Protein AF-C3NJE9-F1 (afdb_monomer_lite)

Sequence (88 aa):
MHTIQVKGLFKRNPVPFGSNLNNLIAEFYVIVLLNELKSEPWAFVLKKENIIEKLVKRDKNRKVSYWLNDRKFLSEFKDKWDIIGYGY

Foldseek 3Di:
DAFEAEAEDEDLDWGWPFQDLVVLPHQKYWYWYDYPVDPDIWIFIDGSVLQVVQWDWDADPNGITTTRNDPVSRVVRTPVCCVVHDDD

pLDDT: mean 91.72, std 6.88, range [59.69, 98.0]

Organism: Saccharolobus islandicus (strain Y.N.15.51 / Yellowstone #2) (NCBI:txid419942)

Secondary structure (DSSP, 8-state):
---EEEEEEETTPPEE--S-GGG---SEEEEEEE-TTSSSPEEEEEEHHHHHHHPEEEEETTEEEEEE--HHHHHHTBT-GGGT----

Radius of gyration: 13.58 Å; chains: 1; bounding box: 34×41×21 Å

Structure (mmCIF, N/CA/C/O backbone):
data_AF-C3NJE9-F1
#
_entry.id   AF-C3NJE9-F1
#
loop_
_atom_site.group_PDB
_atom_site.id
_atom_site.type_symbol
_atom_site.label_atom_id
_atom_site.label_alt_id
_atom_site.label_comp_id
_atom_site.label_asym_id
_atom_site.label_entity_id
_atom_site.label_seq_id
_atom_site.pdbx_PDB_ins_code
_atom_site.Cartn_x
_atom_site.Cartn_y
_atom_site.Cartn_z
_atom_site.occupancy
_atom_site.B_iso_or_equiv
_atom_site.auth_seq_id
_atom_site.auth_comp_id
_atom_site.auth_asym_id
_atom_site.auth_atom_id
_atom_site.pdbx_PDB_model_num
ATOM 1 N N . MET A 1 1 ? -20.739 -6.809 4.047 1.00 78.62 1 MET A N 1
ATOM 2 C CA . MET A 1 1 ? -20.076 -7.008 2.740 1.00 78.62 1 MET A CA 1
ATOM 3 C C . MET A 1 1 ? -18.752 -6.273 2.802 1.00 78.62 1 MET A C 1
ATOM 5 O O . MET A 1 1 ? -18.781 -5.079 3.062 1.00 78.62 1 MET A O 1
ATOM 9 N N . HIS A 1 2 ? -17.632 -6.977 2.645 1.00 90.00 2 HIS A N 1
ATOM 10 C CA . HIS A 1 2 ? -16.290 -6.385 2.692 1.00 90.00 2 HIS A CA 1
ATOM 11 C C . HIS A 1 2 ? -15.817 -6.027 1.281 1.00 90.00 2 HIS A C 1
ATOM 13 O O . HIS A 1 2 ? -16.190 -6.696 0.315 1.00 90.00 2 HIS A O 1
ATOM 19 N N . THR A 1 3 ? -15.003 -4.980 1.152 1.00 96.06 3 THR A N 1
ATOM 20 C CA . THR A 1 3 ? -14.446 -4.533 -0.133 1.00 96.06 3 THR A CA 1
ATOM 21 C C . THR A 1 3 ? -12.928 -4.657 -0.136 1.00 96.06 3 THR A C 1
ATOM 23 O O . THR A 1 3 ? -12.248 -4.264 0.812 1.00 96.06 3 THR A O 1
ATOM 26 N N . ILE A 1 4 ? -12.387 -5.197 -1.229 1.00 96.31 4 ILE A N 1
ATOM 27 C CA . ILE A 1 4 ? -10.949 -5.387 -1.424 1.00 96.31 4 ILE A CA 1
ATOM 28 C C . ILE A 1 4 ? -10.539 -4.674 -2.710 1.00 96.31 4 ILE A C 1
ATOM 30 O O . ILE A 1 4 ? -11.146 -4.880 -3.760 1.00 96.31 4 ILE A O 1
ATOM 34 N N . GLN A 1 5 ? -9.476 -3.874 -2.646 1.00 96.81 5 GLN A N 1
ATOM 35 C CA . GLN A 1 5 ? -8.819 -3.329 -3.829 1.00 96.81 5 GLN A CA 1
ATOM 36 C C . GLN A 1 5 ? -7.443 -3.965 -4.027 1.00 96.81 5 GLN A C 1
ATOM 38 O O . GLN A 1 5 ? -6.575 -3.897 -3.160 1.00 96.81 5 GLN A O 1
ATOM 43 N N . VAL A 1 6 ? -7.210 -4.519 -5.216 1.00 96.38 6 VAL A N 1
ATOM 44 C CA . VAL A 1 6 ? -5.917 -5.106 -5.587 1.00 96.38 6 VAL A CA 1
ATOM 45 C C . VAL A 1 6 ? -5.110 -4.116 -6.430 1.00 96.38 6 VAL A C 1
ATOM 47 O O . VAL A 1 6 ? -5.641 -3.474 -7.338 1.00 96.38 6 VAL A O 1
ATOM 50 N N . LYS A 1 7 ? -3.814 -3.978 -6.139 1.00 94.62 7 LYS A N 1
ATOM 51 C CA . LYS A 1 7 ? -2.859 -3.185 -6.926 1.00 94.62 7 LYS A CA 1
ATOM 52 C C . LYS A 1 7 ? -1.663 -4.049 -7.304 1.00 94.62 7 LYS A C 1
ATOM 54 O O . LYS A 1 7 ? -0.864 -4.410 -6.446 1.00 94.62 7 LYS A O 1
ATOM 59 N N . GLY A 1 8 ? -1.528 -4.343 -8.594 1.00 93.25 8 GLY A N 1
ATOM 60 C CA . GLY A 1 8 ? -0.341 -4.988 -9.144 1.00 93.25 8 GLY A CA 1
ATOM 61 C C . GLY A 1 8 ? 0.777 -3.975 -9.367 1.00 93.25 8 GLY A C 1
ATOM 62 O O . GLY A 1 8 ? 0.558 -2.908 -9.941 1.00 93.25 8 GLY A O 1
ATOM 63 N N . LEU A 1 9 ? 1.978 -4.309 -8.916 1.00 91.56 9 LEU A N 1
ATOM 64 C CA . LEU A 1 9 ? 3.187 -3.534 -9.127 1.00 91.56 9 LEU A CA 1
ATOM 65 C C . LEU A 1 9 ? 4.269 -4.412 -9.716 1.00 91.56 9 LEU A C 1
ATOM 67 O O . LEU A 1 9 ? 4.473 -5.557 -9.318 1.00 91.56 9 LEU A O 1
ATOM 71 N N . PHE A 1 10 ? 5.010 -3.811 -10.628 1.00 83.69 10 PHE A N 1
ATOM 72 C CA . PHE A 1 10 ? 6.204 -4.400 -11.189 1.00 83.69 10 PHE A CA 1
ATOM 73 C C . PHE A 1 10 ? 7.435 -3.758 -10.555 1.00 83.69 10 PHE A C 1
ATOM 75 O O . PHE A 1 10 ? 7.442 -2.541 -10.331 1.00 83.69 10 PHE A O 1
ATOM 82 N N . LYS A 1 11 ? 8.479 -4.555 -10.286 1.00 80.06 11 LYS A N 1
ATOM 83 C CA . LYS A 1 11 ? 9.714 -4.105 -9.610 1.00 80.06 11 LYS A CA 1
ATOM 84 C C . LYS A 1 11 ? 9.415 -3.463 -8.253 1.00 80.06 11 LYS A C 1
ATOM 86 O O . LYS A 1 11 ? 8.314 -3.545 -7.733 1.00 80.06 11 LYS A O 1
ATOM 91 N N . ARG A 1 12 ? 10.399 -2.822 -7.620 1.00 81.25 12 ARG A N 1
ATOM 92 C CA . ARG A 1 12 ? 10.242 -2.188 -6.296 1.00 81.25 12 ARG A CA 1
ATOM 93 C C . ARG A 1 12 ? 9.635 -0.779 -6.356 1.00 81.25 12 ARG A C 1
ATOM 95 O O . ARG A 1 12 ? 10.009 0.078 -5.561 1.00 81.25 12 ARG A O 1
ATOM 102 N N . ASN A 1 13 ? 8.724 -0.543 -7.297 1.00 85.88 13 ASN A N 1
ATOM 103 C CA . ASN A 1 13 ? 8.134 0.773 -7.511 1.00 85.88 13 ASN A CA 1
ATOM 104 C C . ASN A 1 13 ? 7.250 1.202 -6.325 1.00 85.88 13 ASN A C 1
ATOM 106 O O . ASN A 1 13 ? 6.642 0.344 -5.677 1.00 85.88 13 ASN A O 1
ATOM 110 N N . PRO A 1 14 ? 7.157 2.512 -6.037 1.00 91.62 14 PRO A N 1
ATOM 111 C CA . PRO A 1 14 ? 6.200 3.011 -5.063 1.00 91.62 14 PRO A CA 1
ATOM 112 C C . PRO A 1 14 ? 4.757 2.809 -5.535 1.00 91.62 14 PRO A C 1
ATOM 114 O O . PRO A 1 14 ? 4.476 2.832 -6.734 1.00 91.62 14 PRO A O 1
ATOM 117 N N . VAL A 1 15 ? 3.835 2.624 -4.592 1.00 94.44 15 VAL A N 1
ATOM 118 C CA . VAL A 1 15 ? 2.443 2.270 -4.894 1.00 94.44 15 VAL A CA 1
ATOM 119 C C . VAL A 1 15 ? 1.628 3.546 -5.121 1.00 94.44 15 VAL A C 1
ATOM 121 O O . VAL A 1 15 ? 1.530 4.357 -4.198 1.00 94.44 15 VAL A O 1
ATOM 124 N N . PRO A 1 16 ? 1.016 3.755 -6.301 1.00 94.62 16 PRO A N 1
ATOM 125 C CA . PRO A 1 16 ? 0.210 4.941 -6.557 1.00 94.62 16 PRO A CA 1
ATOM 126 C C . PRO A 1 16 ? -1.194 4.812 -5.958 1.00 94.62 16 PRO A C 1
ATOM 128 O O . PRO A 1 16 ? -1.905 3.827 -6.192 1.00 94.62 16 PRO A O 1
ATOM 131 N N . PHE A 1 17 ? -1.640 5.866 -5.277 1.00 94.94 17 PHE A N 1
ATOM 132 C CA . PHE A 1 17 ? -3.002 6.021 -4.753 1.00 94.94 17 PHE A CA 1
ATOM 133 C C . PHE A 1 17 ? -3.766 7.195 -5.387 1.00 94.94 17 PHE A C 1
ATOM 135 O O . PHE A 1 17 ? -4.844 7.566 -4.937 1.00 94.94 17 PHE A O 1
ATOM 142 N N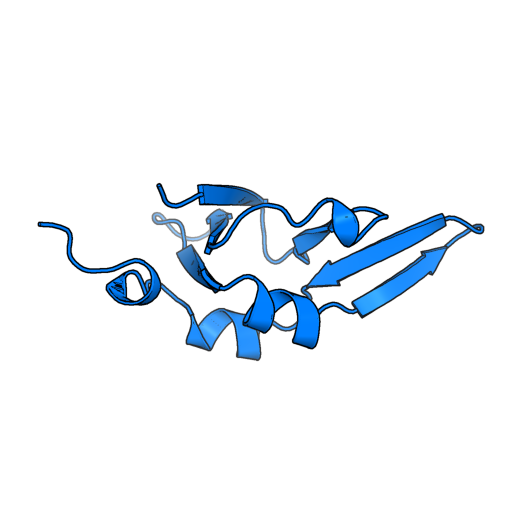 . GLY A 1 18 ? -3.254 7.723 -6.503 1.00 93.19 18 GLY A N 1
ATOM 143 C CA . GLY A 1 18 ? -3.937 8.737 -7.307 1.00 93.19 18 GLY A CA 1
ATOM 144 C C . GLY A 1 18 ? -3.842 10.138 -6.708 1.00 93.19 18 GLY A C 1
ATOM 145 O O . GLY A 1 18 ? -2.960 10.418 -5.904 1.00 93.19 18 GLY A O 1
ATOM 146 N N . SER A 1 19 ? -4.719 11.038 -7.146 1.00 93.31 19 SER A N 1
ATOM 147 C CA . SER A 1 19 ? -4.725 12.457 -6.758 1.00 93.31 19 SER A CA 1
ATOM 148 C C . SER A 1 19 ? -5.772 12.812 -5.701 1.00 93.31 19 SER A C 1
ATOM 150 O O . SER A 1 19 ? -5.751 13.927 -5.189 1.00 93.31 19 SER A O 1
ATOM 152 N N . ASN A 1 20 ? -6.681 11.889 -5.370 1.00 91.69 20 ASN A N 1
ATOM 153 C CA . ASN A 1 20 ? -7.794 12.124 -4.454 1.00 91.69 20 ASN A CA 1
ATOM 154 C C . ASN A 1 20 ? -7.939 10.959 -3.468 1.00 91.69 20 ASN A C 1
ATOM 156 O O . ASN A 1 20 ? -8.258 9.840 -3.869 1.00 91.69 20 ASN A O 1
ATOM 160 N N . LEU A 1 21 ? -7.743 11.238 -2.178 1.00 90.12 21 LEU A N 1
ATOM 161 C CA . LEU A 1 21 ? -7.862 10.245 -1.107 1.00 90.12 21 LEU A CA 1
ATOM 162 C C . LEU A 1 21 ? -9.309 9.801 -0.855 1.00 90.12 21 LEU A C 1
ATOM 164 O O . LEU A 1 21 ? -9.517 8.700 -0.352 1.00 90.12 21 LEU A O 1
ATOM 168 N N . ASN A 1 22 ? -10.311 10.585 -1.266 1.00 88.56 22 ASN A N 1
ATOM 169 C CA . ASN A 1 22 ? -11.721 10.187 -1.161 1.00 88.56 22 ASN A CA 1
ATOM 170 C C . ASN A 1 22 ? -12.048 8.971 -2.042 1.00 88.56 22 ASN A C 1
ATOM 172 O O . ASN A 1 22 ? -13.031 8.281 -1.795 1.00 88.56 22 ASN A O 1
ATOM 176 N N . ASN A 1 23 ? -11.197 8.663 -3.027 1.00 88.00 23 ASN A N 1
ATOM 177 C CA . ASN A 1 23 ? -11.345 7.485 -3.879 1.00 88.00 23 ASN A CA 1
ATOM 178 C C . ASN A 1 23 ? -10.858 6.190 -3.201 1.00 88.00 23 ASN A C 1
ATOM 180 O O . ASN A 1 23 ? -10.961 5.117 -3.794 1.00 88.00 23 ASN A O 1
ATOM 184 N N . LEU A 1 24 ? -10.329 6.264 -1.973 1.00 92.38 24 LEU A N 1
ATOM 185 C CA . LEU A 1 24 ? -9.955 5.098 -1.173 1.00 92.38 24 LEU A CA 1
ATOM 186 C C . LEU A 1 24 ? -11.205 4.456 -0.557 1.00 92.38 24 LEU A C 1
ATOM 188 O O . LEU A 1 24 ? -11.478 4.614 0.633 1.00 92.38 24 LEU A O 1
ATOM 192 N N . ILE A 1 25 ? -11.992 3.762 -1.375 1.00 92.94 25 ILE A N 1
ATOM 193 C CA . ILE A 1 25 ? -13.297 3.214 -0.970 1.00 92.94 25 ILE A CA 1
ATOM 194 C C . ILE A 1 25 ? -13.226 1.790 -0.411 1.00 92.94 25 ILE A C 1
ATOM 196 O O . ILE A 1 25 ? -14.166 1.352 0.246 1.00 92.94 25 ILE A O 1
ATOM 200 N N . ALA A 1 26 ? -12.137 1.065 -0.679 1.00 96.50 26 ALA A N 1
ATOM 201 C CA . ALA A 1 26 ? -11.979 -0.295 -0.189 1.00 96.50 26 ALA A CA 1
ATOM 202 C C . ALA A 1 26 ? -11.605 -0.317 1.299 1.00 96.50 26 ALA A C 1
ATOM 204 O O . ALA A 1 26 ? -10.856 0.546 1.761 1.00 96.50 26 ALA A O 1
ATOM 205 N N . GLU A 1 27 ? -12.112 -1.312 2.021 1.00 96.75 27 GLU A N 1
ATOM 206 C CA . GLU A 1 27 ? -11.738 -1.603 3.409 1.00 96.75 27 GLU A CA 1
ATOM 207 C C . GLU A 1 27 ? -10.329 -2.200 3.477 1.00 96.75 27 GLU A C 1
ATOM 209 O O . GLU A 1 27 ? -9.490 -1.768 4.272 1.00 96.75 27 GLU A O 1
ATOM 214 N N . PHE A 1 28 ? -10.046 -3.133 2.567 1.00 97.56 28 PHE A N 1
ATOM 215 C CA . PHE A 1 28 ? -8.765 -3.815 2.464 1.00 97.56 28 PHE A CA 1
ATOM 216 C C . PHE A 1 28 ? -8.073 -3.521 1.141 1.00 97.56 28 PHE A C 1
ATOM 218 O O . PHE A 1 28 ? -8.701 -3.352 0.092 1.00 97.56 28 PHE A O 1
ATOM 225 N N . TYR A 1 29 ? -6.748 -3.539 1.179 1.00 97.56 29 TYR A N 1
ATOM 226 C CA . TYR A 1 29 ? -5.907 -3.404 0.005 1.00 97.56 29 TYR A CA 1
ATOM 227 C C . TYR A 1 29 ? -4.911 -4.547 -0.056 1.00 97.56 29 TYR A C 1
ATOM 229 O O . TYR A 1 29 ? -4.216 -4.831 0.919 1.00 97.56 29 TYR A O 1
ATOM 237 N N . VAL A 1 30 ? -4.808 -5.154 -1.234 1.00 97.62 30 VAL A N 1
ATOM 238 C CA . VAL A 1 30 ? -3.805 -6.172 -1.538 1.00 97.62 30 VAL A CA 1
ATOM 239 C C . VAL A 1 30 ? -2.846 -5.603 -2.571 1.00 97.62 30 VAL A C 1
ATOM 241 O O . VAL A 1 30 ? -3.210 -5.359 -3.722 1.00 97.62 30 VAL A O 1
ATOM 244 N N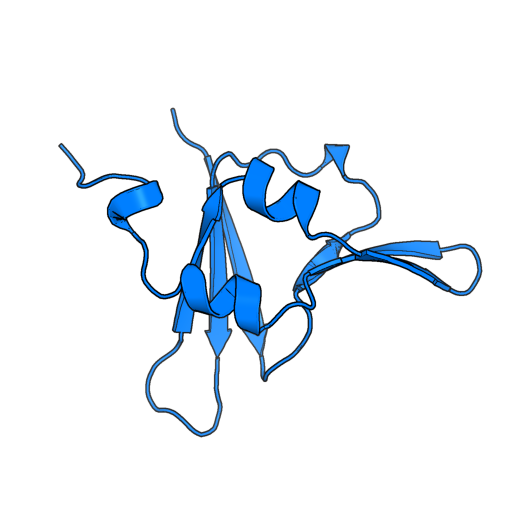 . ILE A 1 31 ? -1.607 -5.367 -2.162 1.00 96.44 31 ILE A N 1
ATOM 245 C CA . ILE A 1 31 ? -0.540 -4.930 -3.059 1.00 96.44 31 ILE A CA 1
ATOM 246 C C . ILE A 1 31 ? 0.235 -6.173 -3.480 1.00 96.44 31 ILE A C 1
ATOM 248 O O . ILE A 1 31 ? 0.823 -6.848 -2.640 1.00 96.44 31 ILE A O 1
ATOM 252 N N . VAL A 1 32 ? 0.250 -6.461 -4.778 1.00 95.44 32 VAL A N 1
ATOM 253 C CA . VAL A 1 32 ? 0.960 -7.608 -5.349 1.00 95.44 32 VAL A CA 1
ATOM 254 C C . VAL A 1 32 ? 2.206 -7.107 -6.057 1.00 95.44 32 VAL A C 1
ATOM 256 O O . VAL A 1 32 ? 2.122 -6.322 -6.998 1.00 95.44 32 VAL A O 1
ATOM 259 N N . LEU A 1 33 ? 3.370 -7.558 -5.606 1.00 92.06 33 LEU A N 1
ATOM 260 C CA . LEU A 1 33 ? 4.660 -7.196 -6.167 1.00 92.06 33 LEU A CA 1
ATOM 261 C C . LEU A 1 33 ? 5.211 -8.338 -7.016 1.00 92.06 33 LEU A C 1
ATOM 263 O O . LEU A 1 33 ? 5.628 -9.370 -6.488 1.00 92.06 33 LEU A O 1
ATOM 267 N N . LEU A 1 34 ? 5.274 -8.111 -8.323 1.00 87.75 34 LEU A N 1
ATOM 268 C CA . LEU A 1 34 ? 5.949 -8.990 -9.267 1.00 87.75 34 LEU A CA 1
ATOM 269 C C . LEU A 1 34 ? 7.447 -8.670 -9.263 1.00 87.75 34 LEU A C 1
ATOM 271 O O . LEU A 1 34 ? 7.865 -7.538 -9.538 1.00 87.75 34 LEU A O 1
ATOM 275 N N . ASN A 1 35 ? 8.258 -9.668 -8.925 1.00 76.94 35 ASN A N 1
ATOM 276 C CA . ASN A 1 35 ? 9.710 -9.567 -8.917 1.00 76.94 35 ASN A CA 1
ATOM 277 C C . ASN A 1 35 ? 10.284 -10.453 -10.026 1.00 76.94 35 ASN A C 1
ATOM 279 O O . ASN A 1 35 ? 10.216 -11.666 -9.911 1.00 76.94 35 ASN A O 1
ATOM 283 N N . GLU A 1 36 ? 10.893 -9.854 -11.052 1.00 72.88 36 GLU A N 1
ATOM 284 C CA . GLU A 1 36 ? 11.502 -10.573 -12.190 1.00 72.88 36 GLU A CA 1
ATOM 285 C C . GLU A 1 36 ? 12.565 -11.602 -11.771 1.00 72.88 36 GLU A C 1
ATOM 287 O O . GLU A 1 36 ? 12.829 -12.549 -12.502 1.00 72.88 36 GLU A O 1
ATOM 292 N N . LEU A 1 37 ? 13.180 -11.426 -10.596 1.00 74.50 37 LEU A N 1
ATOM 293 C CA . LEU A 1 37 ? 14.230 -12.308 -10.080 1.00 74.50 37 LEU A CA 1
ATOM 294 C C . LEU A 1 37 ? 13.704 -13.421 -9.164 1.00 74.50 37 LEU A C 1
ATOM 296 O O . LEU A 1 37 ? 14.494 -14.230 -8.681 1.00 74.50 37 LEU A O 1
ATOM 300 N N . LYS A 1 38 ? 12.405 -13.440 -8.846 1.00 71.00 38 LYS A N 1
ATOM 301 C CA . LYS A 1 38 ? 11.799 -14.485 -8.014 1.00 71.00 38 LYS A CA 1
ATOM 302 C C . LYS A 1 38 ? 10.676 -15.172 -8.775 1.00 71.00 38 LYS A C 1
ATOM 304 O O . LYS A 1 38 ? 9.908 -14.523 -9.469 1.00 71.00 38 LYS A O 1
ATOM 309 N N . SER A 1 39 ? 10.563 -16.483 -8.590 1.00 76.25 39 SER A N 1
ATOM 310 C CA . SER A 1 39 ? 9.483 -17.289 -9.165 1.00 76.25 39 SER A CA 1
ATOM 311 C C . SER A 1 39 ? 8.104 -16.921 -8.611 1.00 76.25 39 SER A C 1
ATOM 313 O O . SER A 1 39 ? 7.104 -17.154 -9.281 1.00 76.25 39 SER A O 1
ATOM 315 N N . GLU A 1 40 ? 8.041 -16.332 -7.412 1.00 84.69 40 GLU A N 1
ATOM 316 C CA . GLU A 1 40 ? 6.789 -16.080 -6.696 1.00 84.69 40 GLU A CA 1
ATOM 317 C C . GLU A 1 40 ? 6.566 -14.589 -6.382 1.00 84.69 40 GLU A C 1
ATOM 319 O O . GLU A 1 40 ? 7.499 -13.899 -5.938 1.00 84.69 40 GLU A O 1
ATOM 324 N N . PRO A 1 41 ? 5.330 -14.080 -6.576 1.00 89.56 41 PRO A N 1
ATOM 325 C CA . PRO A 1 41 ? 4.963 -12.718 -6.207 1.00 89.56 41 PRO A CA 1
ATOM 326 C C . PRO A 1 41 ? 4.937 -12.536 -4.686 1.00 89.56 41 PRO A C 1
ATOM 328 O O . PRO A 1 41 ? 4.726 -13.479 -3.931 1.00 89.56 41 PRO A O 1
ATOM 331 N N . TRP A 1 42 ? 5.104 -11.297 -4.221 1.00 92.19 42 TRP A N 1
ATOM 332 C CA . TRP A 1 42 ? 4.841 -10.949 -2.819 1.00 92.19 42 TRP A CA 1
ATOM 333 C C . TRP A 1 42 ? 3.502 -10.242 -2.692 1.00 92.19 42 TRP A C 1
ATOM 335 O O . TRP A 1 42 ? 3.279 -9.246 -3.381 1.00 92.19 42 TRP A O 1
ATOM 345 N N . ALA A 1 43 ? 2.647 -10.722 -1.794 1.00 94.69 43 ALA A N 1
ATOM 346 C CA . ALA A 1 43 ? 1.411 -10.050 -1.434 1.00 94.69 43 ALA A CA 1
ATOM 347 C C . ALA A 1 43 ? 1.589 -9.287 -0.117 1.00 94.69 43 ALA A C 1
ATOM 349 O O . ALA A 1 43 ? 2.198 -9.779 0.833 1.00 94.69 43 ALA A O 1
ATOM 350 N N . PHE A 1 44 ? 1.045 -8.076 -0.064 1.00 96.75 44 PHE A N 1
ATOM 351 C CA . PHE A 1 44 ? 0.963 -7.269 1.147 1.00 96.75 44 PHE A CA 1
ATOM 352 C C . PHE A 1 44 ? -0.495 -6.909 1.386 1.00 96.75 44 PHE A C 1
ATOM 354 O O . PHE A 1 44 ? -1.131 -6.338 0.498 1.00 96.75 44 PHE A O 1
ATOM 361 N N . VAL A 1 45 ? -1.013 -7.248 2.563 1.00 98.00 45 VAL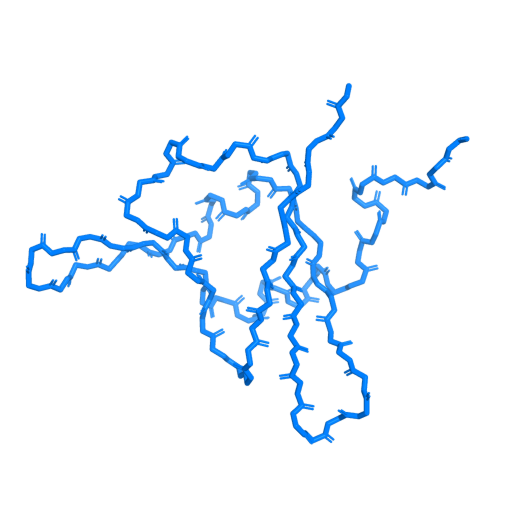 A N 1
ATOM 362 C CA . VAL A 1 45 ? -2.428 -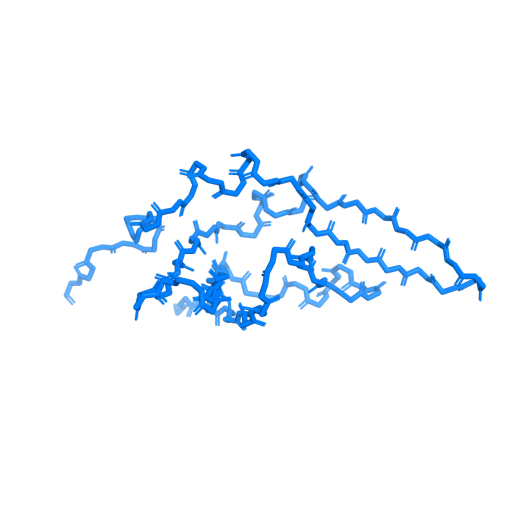7.087 2.916 1.00 98.00 45 VAL A CA 1
ATOM 363 C C . VAL A 1 45 ? -2.539 -6.006 3.980 1.00 98.00 45 VAL A C 1
ATOM 365 O O . VAL A 1 45 ? -1.919 -6.121 5.028 1.00 98.00 45 VAL A O 1
ATOM 368 N N . LEU A 1 46 ? -3.287 -4.936 3.715 1.00 97.50 46 LEU A N 1
ATOM 369 C CA . LEU A 1 46 ? -3.406 -3.792 4.624 1.00 97.50 46 LEU A CA 1
ATOM 370 C C . LEU A 1 46 ? -4.855 -3.336 4.753 1.00 97.50 46 LEU A C 1
ATOM 372 O O . LEU A 1 46 ? -5.635 -3.466 3.805 1.00 97.50 46 LEU A O 1
ATOM 376 N N . LYS A 1 47 ? -5.188 -2.714 5.889 1.00 97.38 47 LYS A N 1
ATOM 377 C CA . LYS A 1 47 ? -6.420 -1.932 6.012 1.00 97.38 47 LYS A CA 1
ATOM 378 C C . LYS A 1 47 ? -6.230 -0.525 5.452 1.00 97.38 47 LYS A C 1
ATOM 380 O O . LYS A 1 47 ? -5.109 -0.007 5.374 1.00 97.38 47 LYS A O 1
ATOM 385 N N . LYS A 1 48 ? -7.339 0.111 5.080 1.00 96.25 48 LYS A N 1
ATOM 386 C CA . LYS A 1 48 ? -7.372 1.496 4.598 1.00 96.25 48 LYS A CA 1
ATOM 387 C C . LYS A 1 48 ? -6.650 2.467 5.539 1.00 96.25 48 LYS A C 1
ATOM 389 O O . LYS A 1 48 ? -5.929 3.343 5.062 1.00 96.25 48 LYS A O 1
ATOM 394 N N . GLU A 1 49 ? -6.806 2.306 6.850 1.00 95.62 49 GLU A N 1
ATOM 395 C CA . GLU A 1 49 ? -6.239 3.207 7.860 1.00 95.62 49 GLU A CA 1
ATOM 396 C C . GLU A 1 49 ? -4.708 3.158 7.835 1.00 95.62 49 GLU A C 1
ATOM 398 O O . GLU A 1 49 ? -4.054 4.198 7.764 1.00 95.62 49 GLU A O 1
ATOM 403 N N . ASN A 1 50 ? -4.139 1.948 7.756 1.00 95.50 50 ASN A N 1
ATOM 404 C CA . ASN A 1 50 ? -2.691 1.748 7.669 1.00 95.50 50 ASN A CA 1
ATOM 405 C C . ASN A 1 50 ? -2.098 2.425 6.426 1.00 95.50 50 ASN A C 1
ATOM 407 O O . ASN A 1 50 ? -0.977 2.931 6.456 1.00 95.50 50 ASN A O 1
ATOM 411 N N . ILE A 1 51 ? -2.846 2.432 5.318 1.00 94.88 51 ILE A N 1
ATOM 412 C CA . ILE A 1 51 ? -2.419 3.095 4.087 1.00 94.88 51 ILE A CA 1
ATOM 413 C C . ILE A 1 51 ? -2.418 4.605 4.268 1.00 94.88 51 ILE A C 1
ATOM 415 O O . ILE A 1 51 ? -1.391 5.225 4.005 1.00 94.88 51 ILE A O 1
ATOM 419 N N . ILE A 1 52 ? -3.536 5.191 4.710 1.00 94.50 52 ILE A N 1
ATOM 420 C CA . ILE A 1 52 ? -3.702 6.650 4.803 1.00 94.50 52 ILE A CA 1
ATOM 421 C C . ILE A 1 52 ? -2.589 7.280 5.647 1.00 94.50 52 ILE A C 1
ATOM 423 O O . ILE A 1 52 ? -2.014 8.284 5.228 1.00 94.50 52 ILE A O 1
ATOM 427 N N . GLU A 1 53 ? -2.228 6.657 6.769 1.00 94.25 53 GLU A N 1
ATOM 428 C CA . GLU A 1 53 ? -1.160 7.123 7.665 1.00 94.25 53 GLU A CA 1
ATOM 429 C C . GLU A 1 53 ? 0.230 7.174 7.012 1.00 94.25 53 GLU A C 1
ATOM 431 O O . GLU A 1 53 ? 1.099 7.931 7.447 1.00 94.25 53 GLU A O 1
ATOM 436 N N . LYS A 1 54 ? 0.465 6.368 5.971 1.00 95.94 54 LYS A N 1
ATOM 437 C CA . LYS A 1 54 ? 1.776 6.216 5.320 1.00 95.94 54 LYS A CA 1
ATOM 438 C C . LYS A 1 54 ? 1.842 6.808 3.915 1.00 95.94 54 LYS A C 1
ATOM 440 O O . LYS A 1 54 ? 2.883 6.704 3.258 1.00 95.94 54 LYS A O 1
ATOM 445 N N . LEU A 1 55 ? 0.767 7.435 3.436 1.00 95.69 55 LEU A N 1
ATOM 446 C CA . LEU A 1 55 ? 0.769 8.093 2.134 1.00 95.69 55 LEU A CA 1
ATOM 447 C C . LEU A 1 55 ? 1.617 9.362 2.147 1.00 95.69 55 LEU A C 1
ATOM 449 O O . LEU A 1 55 ? 1.452 10.261 2.965 1.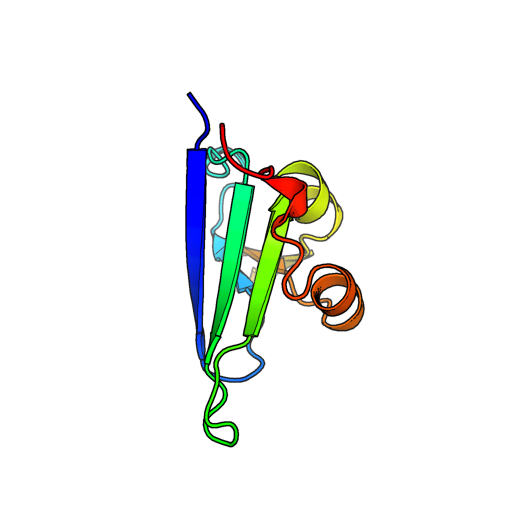00 95.69 55 LEU A O 1
ATOM 453 N N . VAL A 1 56 ? 2.480 9.469 1.144 1.00 95.44 56 VAL A N 1
ATOM 454 C CA . VAL A 1 56 ? 3.283 10.656 0.876 1.00 95.44 56 VAL A CA 1
ATOM 455 C C . VAL A 1 56 ? 2.630 11.448 -0.249 1.00 95.44 56 VAL A C 1
ATOM 457 O O . VAL A 1 56 ? 2.467 10.946 -1.366 1.00 95.44 56 VAL A O 1
ATOM 460 N N . LYS A 1 57 ? 2.291 12.710 0.030 1.00 95.31 57 LYS A N 1
ATOM 461 C CA . LYS A 1 57 ? 1.849 13.675 -0.982 1.00 95.31 57 LYS A CA 1
ATOM 462 C C . LYS A 1 57 ? 3.049 14.128 -1.817 1.00 95.31 57 LYS A C 1
ATOM 464 O O . LYS A 1 57 ? 4.066 14.553 -1.279 1.00 95.31 57 LYS A O 1
ATOM 469 N N . ARG A 1 58 ? 2.917 14.080 -3.139 1.00 93.50 58 ARG A N 1
ATOM 470 C CA . ARG A 1 58 ? 3.860 14.649 -4.109 1.00 93.50 58 ARG A CA 1
ATOM 471 C C . ARG A 1 58 ? 3.149 15.677 -4.971 1.00 93.50 58 ARG A C 1
ATOM 473 O O . ARG A 1 58 ? 2.098 15.377 -5.533 1.00 93.50 58 ARG A O 1
ATOM 480 N N . ASP A 1 59 ? 3.751 16.853 -5.099 1.00 93.50 59 ASP A N 1
ATOM 481 C CA . ASP A 1 59 ? 3.334 17.891 -6.039 1.00 93.50 59 ASP A CA 1
ATOM 482 C C . ASP A 1 59 ? 4.372 17.993 -7.159 1.00 93.50 59 ASP A C 1
ATOM 484 O O . ASP A 1 59 ? 5.568 18.140 -6.902 1.00 93.50 59 ASP A O 1
ATOM 488 N N . LYS A 1 60 ? 3.924 17.860 -8.407 1.00 91.50 60 LYS A N 1
ATOM 489 C CA . LYS A 1 60 ? 4.753 18.089 -9.590 1.00 91.50 60 LYS A CA 1
ATOM 490 C C . LYS A 1 60 ? 3.916 18.793 -10.643 1.00 91.50 60 LYS A C 1
ATOM 492 O O . LYS A 1 60 ? 2.880 18.275 -11.050 1.00 91.50 60 LYS A O 1
ATOM 497 N N . ASN A 1 61 ? 4.380 19.941 -11.131 1.00 89.94 61 ASN A N 1
ATOM 498 C CA . ASN A 1 61 ? 3.689 20.726 -12.160 1.00 89.94 61 ASN A CA 1
ATOM 499 C C . ASN A 1 61 ? 2.214 21.015 -11.802 1.00 89.94 61 ASN A C 1
ATOM 501 O O . ASN A 1 61 ? 1.340 20.890 -12.659 1.00 89.94 61 ASN A O 1
ATOM 505 N N . ARG A 1 62 ? 1.935 21.357 -10.531 1.00 89.69 62 ARG A N 1
ATOM 506 C CA . ARG A 1 62 ? 0.583 21.590 -9.981 1.00 89.69 62 ARG A CA 1
ATOM 507 C C . ARG A 1 62 ? -0.333 20.359 -9.994 1.00 89.69 62 ARG A C 1
ATOM 509 O O . ARG A 1 62 ? -1.542 20.484 -9.814 1.00 89.69 62 ARG A O 1
ATOM 516 N N . LYS A 1 63 ? 0.217 19.161 -10.215 1.00 92.75 63 LYS A N 1
ATOM 517 C CA . LYS A 1 63 ? -0.501 17.891 -10.088 1.00 92.75 63 LYS A CA 1
ATOM 518 C C . LYS A 1 63 ? -0.105 17.223 -8.779 1.00 92.75 63 LYS A C 1
ATOM 520 O O . LYS A 1 63 ? 1.044 16.820 -8.593 1.00 92.75 63 LYS A O 1
ATOM 525 N N . VAL A 1 64 ? -1.087 17.079 -7.893 1.00 94.75 64 VAL A N 1
ATOM 526 C CA . VAL A 1 64 ? -0.950 16.349 -6.632 1.00 94.75 64 VAL A CA 1
ATOM 527 C C . VAL A 1 64 ? -1.142 14.855 -6.875 1.00 94.75 64 VAL A C 1
ATOM 529 O O . VAL A 1 64 ? -2.042 14.438 -7.602 1.00 94.75 64 VAL A O 1
ATOM 532 N N . SER A 1 65 ? -0.303 14.043 -6.242 1.00 95.38 65 SER A N 1
ATOM 533 C CA . SER A 1 65 ? -0.415 12.587 -6.234 1.00 95.38 65 SER A CA 1
ATOM 534 C C . SER A 1 65 ? 0.009 12.013 -4.886 1.00 95.38 65 SER A C 1
ATOM 536 O O . SER A 1 65 ? 0.897 12.550 -4.229 1.00 95.38 65 SER A O 1
ATOM 538 N N . TYR A 1 66 ? -0.620 10.920 -4.478 1.00 96.56 66 TYR A N 1
ATOM 539 C CA . TYR A 1 66 ? -0.362 10.228 -3.223 1.00 96.56 66 TYR A CA 1
ATOM 540 C C . TYR A 1 66 ? 0.271 8.874 -3.502 1.00 96.56 66 TYR A C 1
ATOM 542 O O . TYR A 1 66 ? -0.182 8.133 -4.380 1.00 96.56 66 TYR A O 1
ATOM 550 N N . TRP A 1 67 ? 1.329 8.563 -2.760 1.00 96.06 67 TRP A N 1
ATOM 551 C CA . TRP A 1 67 ? 2.130 7.368 -2.984 1.00 96.06 67 TRP A CA 1
ATOM 552 C C . TRP A 1 67 ? 2.511 6.699 -1.671 1.00 96.06 67 TRP A C 1
ATOM 554 O O . TRP A 1 67 ? 2.836 7.381 -0.702 1.00 96.06 67 TRP A O 1
ATOM 564 N N . LEU A 1 68 ? 2.531 5.369 -1.660 1.00 95.12 68 LEU A N 1
ATOM 565 C CA . LEU A 1 68 ? 3.103 4.581 -0.574 1.00 95.12 68 LEU A CA 1
ATOM 566 C C . LEU A 1 68 ? 4.498 4.101 -0.986 1.00 95.12 68 LEU A C 1
ATOM 568 O O . LEU A 1 68 ? 4.642 3.306 -1.918 1.00 95.12 68 LEU A O 1
ATOM 572 N N . ASN A 1 69 ? 5.524 4.598 -0.294 1.00 93.00 69 ASN A N 1
ATOM 573 C CA . ASN A 1 69 ? 6.928 4.396 -0.676 1.00 93.00 69 ASN A CA 1
ATOM 574 C C . ASN A 1 69 ? 7.727 3.615 0.379 1.00 93.00 69 ASN A C 1
ATOM 576 O O . ASN A 1 69 ? 8.835 3.160 0.092 1.00 93.00 69 ASN A O 1
ATOM 580 N N . ASP A 1 70 ? 7.195 3.483 1.597 1.00 93.19 70 ASP A N 1
ATOM 581 C CA . ASP A 1 70 ? 7.894 2.872 2.725 1.00 93.19 70 ASP A CA 1
ATOM 582 C C . ASP A 1 70 ? 7.888 1.340 2.608 1.00 93.19 70 ASP A C 1
ATOM 584 O O . ASP A 1 70 ? 6.895 0.656 2.862 1.00 93.19 70 ASP A O 1
ATOM 588 N N . ARG A 1 71 ? 9.031 0.796 2.180 1.00 88.38 71 ARG A N 1
ATOM 589 C CA . ARG A 1 71 ? 9.233 -0.644 1.978 1.00 88.38 71 ARG A CA 1
ATOM 590 C C . ARG A 1 71 ? 9.340 -1.412 3.287 1.00 88.38 71 ARG A C 1
ATOM 592 O O . ARG A 1 71 ? 8.956 -2.578 3.308 1.00 88.38 71 ARG A O 1
ATOM 599 N N . LYS A 1 72 ? 9.890 -0.789 4.334 1.00 92.94 72 LYS A N 1
ATOM 600 C CA . LYS A 1 72 ? 10.033 -1.431 5.641 1.00 92.94 72 LYS A CA 1
ATOM 601 C C . LYS A 1 72 ? 8.648 -1.610 6.243 1.00 92.94 72 LYS A C 1
ATOM 603 O O . LYS A 1 72 ? 8.283 -2.736 6.555 1.00 92.94 72 LYS A O 1
ATOM 608 N N . PHE A 1 73 ? 7.856 -0.543 6.232 1.00 94.62 73 PHE A N 1
ATOM 609 C CA . PHE A 1 73 ? 6.448 -0.601 6.599 1.00 94.62 73 PHE A CA 1
ATOM 610 C C . PHE A 1 73 ? 5.694 -1.675 5.806 1.00 94.62 73 PHE A C 1
ATOM 612 O O . PHE A 1 73 ? 5.117 -2.571 6.403 1.00 94.62 73 PHE A O 1
ATOM 619 N N . LEU A 1 74 ? 5.763 -1.667 4.466 1.00 92.94 74 LEU A N 1
ATOM 620 C CA . LEU A 1 74 ? 5.082 -2.683 3.649 1.00 92.94 74 LEU A CA 1
ATOM 621 C C . LEU A 1 74 ? 5.490 -4.116 4.015 1.00 92.94 74 LEU A C 1
ATOM 623 O O . LEU A 1 74 ? 4.646 -5.005 4.008 1.00 92.94 74 LEU A O 1
ATOM 627 N N . SER A 1 75 ? 6.763 -4.352 4.344 1.00 93.38 75 SER A N 1
ATOM 628 C CA . SER A 1 75 ? 7.250 -5.695 4.676 1.00 93.38 75 SER A CA 1
ATOM 629 C C . SER A 1 75 ? 6.616 -6.300 5.932 1.00 93.38 75 SER A C 1
ATOM 631 O O . SER A 1 75 ? 6.528 -7.522 6.016 1.00 93.38 75 SER A O 1
ATOM 633 N N . GLU A 1 76 ? 6.104 -5.475 6.849 1.00 96.69 76 GLU A N 1
ATOM 634 C CA . GLU A 1 76 ? 5.374 -5.915 8.050 1.00 96.69 76 GLU A CA 1
ATOM 635 C C . GLU A 1 76 ? 4.024 -6.573 7.703 1.00 96.69 76 GLU A C 1
ATOM 637 O O . GLU A 1 76 ? 3.513 -7.396 8.463 1.00 96.69 76 GLU A O 1
ATOM 642 N N . PHE A 1 77 ? 3.487 -6.264 6.519 1.00 97.12 77 PHE A N 1
ATOM 643 C CA . PHE A 1 77 ? 2.190 -6.728 6.019 1.00 97.12 77 PHE A CA 1
ATOM 644 C C . PHE A 1 77 ? 2.294 -7.872 5.009 1.00 97.12 77 PHE A C 1
ATOM 646 O O . PHE A 1 77 ? 1.303 -8.235 4.366 1.00 97.12 77 PHE A O 1
ATOM 653 N N . LYS A 1 78 ? 3.497 -8.428 4.822 1.00 95.56 78 LYS A N 1
ATOM 654 C CA . LYS A 1 78 ? 3.719 -9.506 3.861 1.00 95.56 78 LYS A CA 1
ATOM 655 C C . LYS A 1 78 ? 2.916 -10.748 4.261 1.00 95.56 78 LYS A C 1
ATOM 657 O O . LYS A 1 78 ? 3.089 -11.255 5.365 1.00 95.56 78 LYS A O 1
ATOM 662 N N . ASP A 1 79 ? 2.065 -11.218 3.349 1.00 95.88 79 ASP A N 1
ATOM 663 C CA . ASP A 1 79 ? 1.214 -12.409 3.489 1.00 95.88 79 ASP A CA 1
ATOM 664 C C . ASP A 1 79 ? 0.318 -12.416 4.750 1.00 95.88 79 ASP A C 1
ATOM 666 O O . ASP A 1 79 ? -0.103 -13.471 5.223 1.00 95.88 79 ASP A O 1
ATOM 670 N N . LYS A 1 80 ? -0.015 -11.229 5.284 1.00 97.19 80 LYS A N 1
ATOM 671 C CA . LYS A 1 80 ? -0.885 -11.028 6.459 1.00 97.19 80 LYS A CA 1
ATOM 672 C C . LYS A 1 80 ? -2.375 -11.170 6.131 1.00 97.19 80 LYS A C 1
ATOM 674 O O . LYS A 1 80 ? -3.173 -10.254 6.326 1.00 97.19 80 LYS A O 1
ATOM 679 N N . TRP A 1 81 ? -2.753 -12.314 5.569 1.00 96.31 81 TRP A N 1
ATOM 680 C CA . TRP A 1 81 ? -4.134 -12.613 5.169 1.00 96.31 81 T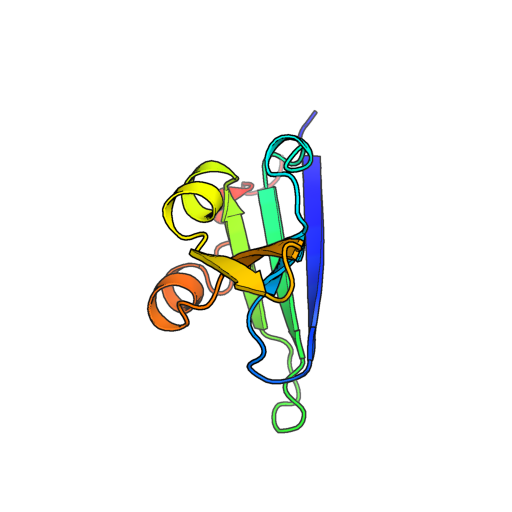RP A CA 1
ATOM 681 C C . TRP A 1 81 ? -5.115 -12.632 6.351 1.00 96.31 81 TRP A C 1
ATOM 683 O O . TRP A 1 81 ? -6.295 -12.332 6.173 1.00 96.31 81 TRP A O 1
ATOM 693 N N . ASP A 1 82 ? -4.609 -12.868 7.563 1.00 95.94 82 ASP A N 1
ATOM 694 C CA . ASP A 1 82 ? -5.343 -12.784 8.827 1.00 95.94 82 ASP A CA 1
ATOM 695 C C . ASP A 1 82 ? -5.998 -11.412 9.068 1.00 95.94 82 ASP A C 1
ATOM 697 O O . ASP A 1 82 ? -6.995 -11.331 9.782 1.00 95.94 82 ASP A O 1
ATOM 701 N N . ILE A 1 83 ? -5.507 -10.345 8.422 1.00 96.50 83 ILE A N 1
ATOM 702 C CA . ILE A 1 83 ? -6.119 -9.006 8.463 1.00 96.50 83 ILE A CA 1
ATOM 703 C C . ILE A 1 83 ? -7.528 -8.993 7.856 1.00 96.50 83 ILE A C 1
ATOM 705 O O . ILE A 1 83 ? -8.381 -8.251 8.344 1.00 96.50 83 ILE A O 1
ATOM 709 N N . ILE A 1 84 ? -7.760 -9.775 6.796 1.00 95.00 84 ILE A N 1
ATOM 710 C CA . ILE A 1 84 ? -9.078 -9.914 6.155 1.00 95.00 84 ILE A CA 1
ATOM 711 C C . ILE A 1 84 ? -9.934 -10.911 6.947 1.00 95.00 84 ILE A C 1
ATOM 713 O O . ILE A 1 84 ? -11.131 -10.695 7.127 1.00 95.00 84 ILE A O 1
ATOM 717 N N . GLY A 1 85 ? -9.314 -11.988 7.431 1.00 92.62 85 GLY A N 1
ATOM 718 C CA . GLY A 1 85 ? -9.947 -13.036 8.226 1.00 92.62 85 GLY A CA 1
ATOM 719 C C . GLY A 1 85 ? -9.626 -14.437 7.704 1.00 92.62 85 GLY A C 1
ATOM 720 O O . GLY A 1 85 ? -8.896 -14.603 6.730 1.00 92.62 85 GLY A O 1
ATOM 721 N N . TYR A 1 86 ? -10.186 -15.455 8.359 1.00 89.19 86 TYR A N 1
ATOM 722 C CA . TYR A 1 86 ? -9.891 -16.870 8.080 1.00 89.19 86 TYR A CA 1
ATOM 723 C C . TYR A 1 86 ? -10.927 -17.567 7.186 1.00 89.19 86 TYR A C 1
ATOM 725 O O . TYR A 1 86 ? -10.770 -18.742 6.867 1.00 89.19 86 TYR A O 1
ATOM 733 N N . GLY A 1 87 ? -11.968 -16.841 6.766 1.00 82.94 87 GLY A N 1
ATOM 734 C CA . GLY A 1 87 ? -13.159 -17.437 6.162 1.00 82.94 87 GLY A CA 1
ATOM 735 C C . GLY A 1 87 ? -14.032 -18.154 7.200 1.00 82.94 87 GLY A C 1
ATOM 736 O O . GLY A 1 87 ? -13.558 -18.543 8.266 1.00 82.94 87 GLY A O 1
ATOM 737 N N . TYR A 1 88 ? -15.318 -18.280 6.889 1.00 59.69 88 TYR A N 1
ATOM 738 C CA . TYR A 1 88 ? -16.293 -19.115 7.592 1.00 59.69 88 TYR A CA 1
ATOM 739 C C . TYR A 1 88 ? -17.091 -19.890 6.550 1.00 59.69 88 TYR A C 1
ATOM 741 O O . TYR A 1 88 ? -17.331 -19.304 5.466 1.00 59.69 88 TYR A O 1
#